Protein AF-A0AA39MFV3-F1 (afdb_monomer_lite)

Structure (mmCIF, N/CA/C/O backbone):
data_AF-A0AA39MFV3-F1
#
_entry.id   AF-A0AA39MFV3-F1
#
loop_
_atom_site.group_PDB
_atom_site.id
_atom_site.type_symbol
_atom_site.label_atom_id
_atom_site.label_alt_id
_atom_site.label_comp_id
_atom_site.label_asym_id
_atom_site.label_entity_id
_atom_site.label_seq_id
_atom_site.pdbx_PDB_ins_code
_atom_site.Cartn_x
_atom_site.Cartn_y
_atom_site.Cartn_z
_atom_site.occupancy
_atom_site.B_iso_or_equiv
_atom_site.auth_seq_id
_atom_site.auth_comp_id
_atom_site.auth_asym_id
_atom_site.auth_atom_id
_atom_site.pdbx_PDB_model_num
ATOM 1 N N . MET A 1 1 ? -2.613 -17.838 22.160 1.00 31.92 1 MET A N 1
ATOM 2 C CA . MET A 1 1 ? -1.314 -17.926 21.460 1.00 31.92 1 MET A CA 1
ATOM 3 C C . MET A 1 1 ? -1.539 -17.481 20.023 1.00 31.92 1 MET A C 1
ATOM 5 O O . MET A 1 1 ? -2.060 -18.254 19.236 1.00 31.92 1 MET A O 1
ATOM 9 N N . CYS A 1 2 ? -1.264 -16.214 19.710 1.00 28.31 2 CYS A N 1
ATOM 10 C CA . CYS A 1 2 ? -1.452 -15.658 18.367 1.00 28.31 2 CYS A CA 1
ATOM 11 C C . CYS A 1 2 ? -0.075 -15.440 17.744 1.00 28.31 2 CYS A C 1
ATOM 13 O O . CYS A 1 2 ? 0.591 -14.446 18.026 1.00 28.31 2 CYS A O 1
ATOM 15 N N . THR A 1 3 ? 0.373 -16.390 16.930 1.00 35.31 3 THR A N 1
ATOM 16 C CA . THR A 1 3 ? 1.549 -16.230 16.071 1.00 35.31 3 THR A CA 1
ATOM 17 C C . THR A 1 3 ? 1.216 -15.206 14.995 1.00 35.31 3 THR A C 1
ATOM 19 O O . THR A 1 3 ? 0.481 -15.485 14.051 1.00 35.31 3 THR A O 1
ATOM 22 N N . ASN A 1 4 ? 1.702 -13.984 15.197 1.00 36.88 4 ASN A N 1
ATOM 23 C CA . ASN A 1 4 ? 1.425 -12.838 14.348 1.00 36.88 4 ASN A CA 1
ATOM 24 C C . ASN A 1 4 ? 2.539 -12.723 13.284 1.00 36.88 4 ASN A C 1
ATOM 26 O O . ASN A 1 4 ? 3.699 -12.528 13.655 1.00 36.88 4 ASN A O 1
ATOM 30 N N . PRO A 1 5 ? 2.239 -12.830 11.978 1.00 40.12 5 PRO A N 1
ATOM 31 C CA . PRO A 1 5 ? 3.252 -12.798 10.918 1.00 40.12 5 PRO A CA 1
ATOM 32 C C . PRO A 1 5 ? 3.953 -11.435 10.769 1.00 40.12 5 PRO A C 1
ATOM 34 O O . PRO A 1 5 ? 5.003 -11.361 10.139 1.00 40.12 5 PRO A O 1
ATOM 37 N N . ILE A 1 6 ? 3.422 -10.369 11.384 1.00 41.97 6 ILE A N 1
ATOM 38 C CA . ILE A 1 6 ? 4.039 -9.030 11.396 1.00 41.97 6 ILE A CA 1
ATOM 39 C C . ILE A 1 6 ? 5.281 -8.992 12.303 1.00 41.97 6 ILE A C 1
ATOM 41 O O . ILE A 1 6 ? 6.245 -8.297 11.996 1.00 41.97 6 ILE A O 1
ATOM 45 N N . LEU A 1 7 ? 5.306 -9.780 13.387 1.00 36.31 7 LEU A N 1
ATOM 46 C CA . LEU A 1 7 ? 6.435 -9.787 14.324 1.00 36.31 7 LEU A CA 1
ATOM 47 C C . LEU A 1 7 ? 7.658 -10.534 13.763 1.00 36.31 7 LEU A C 1
ATOM 49 O O . LEU A 1 7 ? 8.786 -10.218 14.126 1.00 36.31 7 LEU A O 1
ATOM 53 N N . LEU A 1 8 ? 7.455 -11.477 12.835 1.00 35.97 8 LEU A N 1
ATOM 54 C CA . LEU A 1 8 ? 8.544 -12.253 12.228 1.00 35.97 8 LEU A CA 1
ATOM 55 C C . LEU A 1 8 ? 9.387 -11.431 11.232 1.00 35.97 8 LEU A C 1
ATOM 57 O O . LEU A 1 8 ? 10.509 -11.810 10.911 1.00 35.97 8 LEU A O 1
ATOM 61 N N . ALA A 1 9 ? 8.864 -10.302 10.743 1.00 35.78 9 ALA A N 1
ATOM 62 C CA . ALA A 1 9 ? 9.573 -9.437 9.799 1.00 35.78 9 ALA A CA 1
ATOM 63 C C . ALA A 1 9 ? 10.606 -8.512 10.472 1.00 35.78 9 ALA A C 1
ATOM 65 O O . ALA A 1 9 ? 11.421 -7.912 9.776 1.00 35.78 9 ALA A O 1
ATOM 66 N N . LEU A 1 10 ? 10.588 -8.397 11.807 1.00 37.25 10 LEU A N 1
ATOM 67 C CA . LEU A 1 10 ? 11.458 -7.487 12.564 1.00 37.25 10 LEU A CA 1
ATOM 68 C C . LEU A 1 10 ? 12.590 -8.194 13.329 1.00 37.25 10 LEU A C 1
ATOM 70 O O . LEU A 1 10 ? 13.358 -7.534 14.023 1.00 37.25 10 LEU A O 1
ATOM 74 N N . THR A 1 11 ? 12.744 -9.512 13.183 1.00 35.38 11 THR A N 1
ATOM 75 C CA . THR A 1 11 ? 13.804 -10.290 13.844 1.00 35.38 11 THR A CA 1
ATOM 76 C C . THR A 1 11 ? 14.507 -11.237 12.874 1.00 35.38 11 THR A C 1
ATOM 78 O O . THR A 1 11 ? 14.251 -12.438 12.839 1.00 35.38 11 THR A O 1
ATOM 81 N N . ARG A 1 12 ? 15.460 -10.703 12.104 1.00 32.94 12 ARG A N 1
ATOM 82 C CA . ARG A 1 12 ? 16.595 -11.487 11.592 1.00 32.94 12 ARG A CA 1
ATOM 83 C C . ARG A 1 12 ? 17.887 -10.670 11.704 1.00 32.94 12 ARG A C 1
ATOM 85 O O . ARG A 1 12 ? 18.053 -9.732 10.925 1.00 32.94 12 ARG A O 1
ATOM 92 N N . PRO A 1 13 ? 18.782 -10.987 12.654 1.00 37.56 13 PRO A N 1
ATOM 93 C CA . PRO A 1 13 ? 20.194 -10.675 12.508 1.00 37.56 13 PRO A CA 1
ATOM 94 C C . PRO A 1 13 ? 20.831 -11.680 11.527 1.00 37.56 13 PRO A C 1
ATOM 96 O O . PRO A 1 13 ? 20.327 -12.789 11.360 1.00 37.56 13 PRO A O 1
ATOM 99 N N . ASP A 1 14 ? 21.926 -11.258 10.901 1.00 33.69 14 ASP A N 1
ATOM 100 C CA . ASP A 1 14 ? 22.873 -12.030 10.080 1.00 33.69 14 ASP A CA 1
ATOM 101 C C . ASP A 1 14 ? 22.625 -12.163 8.566 1.00 33.69 14 ASP A C 1
ATOM 103 O O . ASP A 1 14 ? 21.891 -13.018 8.071 1.00 33.69 14 ASP A O 1
ATOM 107 N N . LEU A 1 15 ? 23.404 -11.370 7.820 1.00 35.25 15 LEU A N 1
ATOM 108 C CA . LEU A 1 15 ? 24.072 -11.780 6.580 1.00 35.25 15 LEU A CA 1
ATOM 109 C C . LEU A 1 15 ? 25.517 -11.229 6.605 1.00 35.25 15 LEU A C 1
ATOM 111 O O . LEU A 1 15 ? 25.688 -10.039 6.882 1.00 35.25 15 LEU A O 1
ATOM 115 N N . PRO A 1 16 ? 26.554 -12.044 6.325 1.00 32.94 16 PRO A N 1
ATOM 116 C CA . PRO A 1 16 ? 27.943 -11.600 6.330 1.00 32.94 16 PRO A CA 1
ATOM 117 C C . PRO A 1 16 ? 28.411 -11.101 4.952 1.00 32.94 16 PRO A C 1
ATOM 119 O O . PRO A 1 16 ? 28.051 -11.656 3.918 1.00 32.94 16 PRO A O 1
ATOM 122 N N . GLY A 1 17 ? 29.303 -10.105 4.986 1.00 31.73 17 GLY A N 1
ATOM 123 C CA . GLY A 1 17 ? 30.415 -9.937 4.044 1.00 31.73 17 GLY A CA 1
ATOM 124 C C . GLY A 1 17 ? 30.132 -9.277 2.693 1.00 31.73 17 GLY A C 1
ATOM 125 O O . GLY A 1 17 ? 29.873 -9.970 1.719 1.00 31.73 17 GLY A O 1
ATOM 126 N N . ILE A 1 18 ? 30.364 -7.961 2.601 1.00 33.41 18 ILE A N 1
ATOM 127 C CA . ILE A 1 18 ? 30.954 -7.338 1.402 1.00 33.41 18 ILE A CA 1
ATOM 128 C C . ILE A 1 18 ? 31.972 -6.294 1.872 1.00 33.41 18 ILE A C 1
ATOM 130 O O . ILE A 1 18 ? 31.615 -5.281 2.473 1.00 33.41 18 ILE A O 1
ATOM 134 N N . SER A 1 19 ? 33.246 -6.587 1.635 1.00 28.52 19 SER A N 1
ATOM 135 C CA . SER A 1 19 ? 34.380 -5.693 1.832 1.00 28.52 19 SER A CA 1
ATOM 136 C C . SER A 1 19 ? 34.549 -4.733 0.650 1.00 28.52 19 SER A C 1
ATOM 138 O O . SER A 1 19 ? 34.410 -5.117 -0.506 1.00 28.52 19 SER A O 1
ATOM 140 N N . ASP A 1 20 ? 34.918 -3.508 1.022 1.00 32.75 20 ASP A N 1
ATOM 141 C CA . ASP A 1 20 ? 35.698 -2.499 0.299 1.00 32.75 20 ASP A CA 1
ATOM 142 C C . ASP A 1 20 ? 35.152 -1.896 -1.011 1.00 32.75 20 ASP A C 1
ATOM 144 O O . ASP A 1 20 ? 35.212 -2.484 -2.086 1.00 32.75 20 ASP A O 1
ATOM 148 N N . PHE A 1 21 ? 34.722 -0.632 -0.916 1.00 31.41 21 PHE A N 1
ATOM 149 C CA . PHE A 1 21 ? 34.827 0.336 -2.007 1.00 31.41 21 PHE A CA 1
ATOM 150 C C . PHE A 1 21 ? 35.050 1.744 -1.432 1.00 31.41 21 PHE A C 1
ATOM 152 O O . PHE A 1 21 ? 34.118 2.426 -1.010 1.00 31.41 21 PHE A O 1
ATOM 159 N N . GLY A 1 22 ? 36.317 2.162 -1.425 1.00 28.47 22 GLY A N 1
ATOM 160 C CA . GLY A 1 22 ? 36.764 3.480 -1.886 1.00 28.47 22 GLY A CA 1
ATOM 161 C C . GLY A 1 22 ? 36.144 4.717 -1.229 1.00 28.47 22 GLY A C 1
ATOM 162 O O . GLY A 1 22 ? 35.097 5.215 -1.638 1.00 28.47 22 GLY A O 1
ATOM 163 N N . ALA A 1 23 ? 36.888 5.299 -0.290 1.00 39.53 23 ALA A N 1
ATOM 164 C CA . ALA A 1 23 ? 36.636 6.608 0.299 1.00 39.53 23 ALA A CA 1
ATOM 165 C C . ALA A 1 23 ? 36.434 7.717 -0.753 1.00 39.53 23 ALA A C 1
ATOM 167 O O . ALA A 1 23 ? 37.356 8.031 -1.503 1.00 39.53 23 ALA A O 1
ATOM 168 N N . ARG A 1 24 ? 35.270 8.386 -0.739 1.00 33.31 24 ARG A N 1
ATOM 169 C CA . ARG A 1 24 ? 35.108 9.761 -1.245 1.00 33.31 24 ARG A CA 1
ATOM 170 C C . ARG A 1 24 ? 34.134 10.551 -0.362 1.00 33.31 24 ARG A C 1
ATOM 172 O O . ARG A 1 24 ? 32.950 10.254 -0.300 1.00 33.31 24 ARG A O 1
ATOM 179 N N . HIS A 1 25 ? 34.714 11.524 0.339 1.00 34.59 25 HIS A N 1
ATOM 180 C CA . HIS A 1 25 ? 34.137 12.750 0.901 1.00 34.59 25 HIS A CA 1
ATOM 181 C C . HIS A 1 25 ? 32.713 12.673 1.501 1.00 34.59 25 HIS A C 1
ATOM 183 O O . HIS A 1 25 ? 31.711 12.899 0.826 1.00 34.59 25 HIS A O 1
ATOM 189 N N . ARG A 1 26 ? 32.627 12.448 2.822 1.00 39.53 26 ARG A N 1
ATOM 190 C CA . ARG A 1 26 ? 31.432 12.789 3.614 1.00 39.53 26 ARG A CA 1
ATOM 191 C C . ARG A 1 26 ? 31.367 14.307 3.769 1.00 39.53 26 ARG A C 1
ATOM 193 O O . ARG A 1 26 ? 32.002 14.861 4.660 1.00 39.53 26 ARG A O 1
ATOM 200 N N . GLU A 1 27 ? 30.554 14.971 2.960 1.00 42.72 27 GLU A N 1
ATOM 201 C CA . GLU A 1 27 ? 29.957 16.234 3.393 1.00 42.72 27 GLU A CA 1
ATOM 202 C C . GLU A 1 27 ? 28.936 15.905 4.486 1.00 42.72 27 GLU A C 1
ATOM 204 O O . GLU A 1 27 ? 27.821 15.444 4.235 1.00 42.72 27 GLU A O 1
ATOM 209 N N . ILE A 1 28 ? 29.366 16.059 5.738 1.00 47.06 28 ILE A N 1
ATOM 210 C CA . ILE A 1 28 ? 28.496 15.941 6.902 1.00 47.06 28 ILE A CA 1
ATOM 211 C C . ILE A 1 28 ? 27.596 17.172 6.878 1.00 47.06 28 ILE A C 1
ATOM 213 O O . ILE A 1 28 ? 28.000 18.263 7.271 1.00 47.06 28 ILE A O 1
ATOM 217 N N . ARG A 1 29 ? 26.363 17.005 6.401 1.00 48.31 29 ARG A N 1
ATOM 218 C CA . ARG A 1 29 ? 25.310 17.994 6.614 1.00 48.31 29 ARG A CA 1
ATOM 219 C C . ARG A 1 29 ? 25.030 18.008 8.120 1.00 48.31 29 ARG A C 1
ATOM 221 O O . ARG A 1 29 ? 24.283 17.167 8.614 1.00 48.31 29 ARG A O 1
ATOM 228 N N . ILE A 1 30 ? 25.686 18.906 8.856 1.00 48.44 30 ILE A N 1
ATOM 229 C CA . ILE A 1 30 ? 25.379 19.162 10.265 1.00 48.44 30 ILE A CA 1
ATOM 230 C C . ILE A 1 30 ? 24.016 19.848 10.272 1.00 48.44 30 ILE A C 1
ATOM 232 O O . ILE A 1 30 ? 23.905 21.065 10.145 1.00 48.44 30 ILE A O 1
ATOM 236 N N . GLY A 1 31 ? 22.963 19.037 10.343 1.00 50.16 31 GLY A N 1
ATOM 237 C CA . GLY A 1 31 ? 21.684 19.521 10.824 1.00 50.16 31 GLY A CA 1
ATOM 238 C C . GLY A 1 31 ? 21.907 20.061 12.230 1.00 50.16 31 GLY A C 1
ATOM 239 O O . GLY A 1 31 ? 22.588 19.435 13.041 1.00 50.16 31 GLY A O 1
ATOM 240 N N . ASN A 1 32 ? 21.376 21.246 12.489 1.00 49.59 32 ASN A N 1
ATOM 241 C CA . ASN A 1 32 ? 21.198 21.803 13.817 1.00 49.59 32 ASN A CA 1
ATOM 242 C C . ASN A 1 32 ? 20.789 20.681 14.779 1.00 49.59 32 ASN A C 1
ATOM 244 O O . ASN A 1 32 ? 19.827 19.961 14.508 1.00 49.59 32 ASN A O 1
ATOM 248 N N . THR A 1 33 ? 21.559 20.520 15.859 1.00 50.16 33 THR A N 1
ATOM 249 C CA . THR A 1 33 ? 21.311 19.553 16.926 1.00 50.16 33 THR A CA 1
ATOM 250 C C . THR A 1 33 ? 19.878 19.732 17.406 1.00 50.16 33 THR A C 1
ATOM 252 O O . THR A 1 33 ? 19.588 20.632 18.190 1.00 50.16 33 THR A O 1
ATOM 255 N N . THR A 1 34 ? 18.955 18.905 16.921 1.00 56.31 34 THR A N 1
ATOM 256 C CA . THR A 1 34 ? 17.697 18.677 17.622 1.00 56.31 34 THR A CA 1
ATOM 257 C C . THR A 1 34 ? 18.101 18.225 19.012 1.00 56.31 34 THR A C 1
ATOM 259 O O . THR A 1 34 ? 18.819 17.227 19.127 1.00 56.31 34 THR A O 1
ATOM 262 N N . GLU A 1 35 ? 17.706 18.978 20.044 1.00 63.00 35 GLU A N 1
ATOM 263 C CA . GLU A 1 35 ? 17.758 18.501 21.425 1.00 63.00 35 GLU A CA 1
ATOM 264 C C . GLU A 1 35 ? 17.352 17.031 21.418 1.00 63.00 35 GLU A C 1
ATOM 266 O O . GLU A 1 35 ? 16.366 16.675 20.765 1.00 63.00 35 GLU A O 1
ATOM 271 N N . GLN A 1 36 ? 18.169 16.172 22.029 1.00 62.53 36 GLN A N 1
ATOM 272 C CA . GLN A 1 36 ? 17.958 14.732 21.979 1.00 62.53 36 GLN A CA 1
ATOM 273 C C . GLN A 1 36 ? 16.558 14.426 22.513 1.00 62.53 36 GLN A C 1
ATOM 275 O O . GLN A 1 36 ? 16.322 14.419 23.720 1.00 62.53 36 GLN A O 1
ATOM 280 N N . ALA A 1 37 ? 15.610 14.215 21.601 1.00 72.44 37 ALA A N 1
ATOM 281 C CA . ALA A 1 37 ? 14.252 13.883 21.960 1.00 72.44 37 ALA A CA 1
ATOM 282 C C . ALA A 1 37 ? 14.304 12.506 22.615 1.00 72.44 37 ALA A C 1
ATOM 284 O O . ALA A 1 37 ? 14.610 11.502 21.970 1.00 72.44 37 ALA A O 1
ATOM 285 N N . THR A 1 38 ? 14.053 12.457 23.919 1.00 85.44 38 THR A N 1
ATOM 286 C CA . THR A 1 38 ? 13.937 11.178 24.609 1.00 85.44 38 THR A CA 1
ATOM 287 C C . THR A 1 38 ? 12.672 10.477 24.112 1.00 85.44 38 THR A C 1
ATOM 289 O O . THR A 1 38 ? 11.672 11.151 23.837 1.00 85.44 38 THR A O 1
ATOM 292 N N . PRO A 1 39 ? 12.650 9.136 24.019 1.00 82.19 39 PRO A N 1
ATOM 293 C CA . PRO A 1 39 ? 11.433 8.404 23.673 1.00 82.19 39 PRO A CA 1
ATOM 294 C C . PRO A 1 39 ? 10.234 8.822 24.538 1.00 82.19 39 PRO A C 1
ATOM 296 O O . PRO A 1 39 ? 9.125 8.984 24.042 1.00 82.19 39 PRO A O 1
ATOM 299 N N . GLN A 1 40 ? 10.467 9.093 25.824 1.00 85.00 40 GLN A N 1
ATOM 300 C CA . GLN A 1 40 ? 9.458 9.584 26.761 1.00 85.00 40 GLN A CA 1
ATOM 301 C C . GLN A 1 40 ? 8.972 10.992 26.393 1.00 85.00 40 GLN A C 1
ATOM 303 O O . GLN A 1 40 ? 7.768 11.242 26.404 1.00 85.00 40 GLN A O 1
ATOM 308 N N . GLY A 1 41 ? 9.885 11.897 26.026 1.00 87.44 41 GLY A N 1
ATOM 309 C CA . GLY A 1 41 ? 9.548 13.235 25.542 1.00 87.44 41 GLY A CA 1
ATOM 310 C C . GLY A 1 41 ? 8.723 13.198 24.253 1.00 87.44 41 GLY A C 1
ATOM 311 O O . GLY A 1 41 ? 7.735 13.924 24.139 1.00 87.44 41 GLY A O 1
ATOM 312 N N . MET A 1 42 ? 9.058 12.297 23.324 1.00 89.25 42 MET A N 1
ATOM 313 C CA . MET A 1 42 ? 8.301 12.083 22.084 1.00 89.25 42 MET A CA 1
ATOM 314 C C . MET A 1 42 ? 6.889 11.559 22.360 1.00 89.25 42 MET A C 1
ATOM 316 O O . MET A 1 42 ? 5.921 12.072 21.796 1.00 89.25 42 MET A O 1
ATOM 320 N N . LEU A 1 43 ? 6.756 10.575 23.257 1.00 87.81 43 LEU A N 1
ATOM 321 C CA . LEU A 1 43 ? 5.457 10.031 23.655 1.00 87.81 43 LEU A CA 1
ATOM 322 C C . LEU A 1 43 ? 4.598 11.096 24.340 1.00 87.81 43 LEU A C 1
ATOM 324 O O . LEU A 1 43 ? 3.441 11.261 23.969 1.00 87.81 43 LEU A O 1
ATOM 328 N N . LEU A 1 44 ? 5.166 11.866 25.274 1.00 89.25 44 LEU A N 1
ATOM 329 C CA . LEU A 1 44 ? 4.452 12.934 25.977 1.00 89.25 44 LEU A CA 1
ATOM 330 C C . LEU A 1 44 ? 3.996 14.048 25.026 1.00 89.25 44 LEU A C 1
ATOM 332 O O . LEU A 1 44 ? 2.879 14.553 25.150 1.00 89.25 44 LEU A O 1
ATOM 336 N N . ALA A 1 45 ? 4.846 14.441 24.075 1.00 89.12 45 ALA A N 1
ATOM 337 C CA . ALA A 1 45 ? 4.489 15.419 23.053 1.00 89.12 45 ALA A CA 1
ATOM 338 C C . ALA A 1 45 ? 3.343 14.909 22.162 1.00 89.12 45 ALA A C 1
ATOM 340 O O . ALA A 1 45 ? 2.400 15.654 21.891 1.00 89.12 45 ALA A O 1
ATOM 341 N N . GLY A 1 46 ? 3.386 13.633 21.762 1.00 86.38 46 GLY A N 1
ATOM 342 C CA . GLY A 1 46 ? 2.306 12.978 21.022 1.00 86.38 46 GLY A CA 1
ATOM 343 C C . GLY A 1 46 ? 0.995 12.928 21.809 1.00 86.38 46 GLY A C 1
ATOM 344 O O . GLY A 1 46 ? -0.048 13.315 21.288 1.00 86.38 46 GLY A O 1
ATOM 345 N N . ASP A 1 47 ? 1.060 12.538 23.083 1.00 89.00 47 ASP A N 1
ATOM 346 C CA . ASP A 1 47 ? -0.079 12.456 24.007 1.00 89.00 47 ASP A CA 1
ATOM 347 C C . ASP A 1 47 ? -0.772 13.823 24.157 1.00 89.00 47 ASP A C 1
ATOM 349 O O . ASP A 1 47 ? -1.986 13.954 24.000 1.00 89.00 47 ASP A O 1
ATOM 353 N N . LYS A 1 48 ? 0.012 14.893 24.355 1.00 89.69 48 LYS A N 1
ATOM 354 C CA . LYS A 1 48 ? -0.508 16.269 24.404 1.00 89.69 48 LYS A CA 1
ATOM 355 C C . LYS A 1 48 ? -1.174 16.683 23.093 1.00 89.69 48 LYS A C 1
ATOM 357 O O . LYS A 1 48 ? -2.246 17.281 23.130 1.00 89.69 48 LYS A O 1
ATOM 362 N N . LYS A 1 49 ? -0.557 16.365 21.952 1.00 87.38 49 LYS A N 1
ATOM 363 C CA . LYS A 1 49 ? -1.051 16.763 20.627 1.00 87.38 49 LYS A CA 1
ATOM 364 C C . LYS A 1 49 ? -2.360 16.064 20.250 1.00 87.38 49 LYS A C 1
ATOM 366 O O . LYS A 1 49 ? -3.192 16.665 19.581 1.00 87.38 49 LYS A O 1
ATOM 371 N N . LEU A 1 50 ? -2.546 14.818 20.682 1.00 84.19 50 LEU A N 1
ATOM 372 C CA . LEU A 1 50 ? -3.706 13.995 20.326 1.00 84.19 50 LEU A CA 1
ATOM 373 C C . LEU A 1 50 ? -4.873 14.102 21.315 1.00 84.19 50 LEU A C 1
ATOM 375 O O . LEU A 1 50 ? -5.953 13.597 21.028 1.00 84.19 50 LEU A O 1
ATOM 379 N N . ARG A 1 51 ? -4.696 14.784 22.454 1.00 85.19 51 ARG A N 1
ATOM 380 C CA . ARG A 1 51 ? -5.701 14.887 23.527 1.00 85.19 51 ARG A CA 1
ATOM 381 C C . ARG A 1 51 ? -7.076 15.406 23.072 1.00 85.19 51 ARG A C 1
ATOM 383 O O . ARG A 1 51 ? -8.070 15.088 23.713 1.00 85.19 51 ARG A O 1
ATOM 390 N N . GLY A 1 52 ? -7.137 16.194 21.997 1.00 82.88 52 GLY A N 1
ATOM 391 C CA . GLY A 1 52 ? -8.385 16.721 21.422 1.00 82.88 52 GLY A CA 1
ATOM 392 C C . GLY A 1 52 ? -8.977 15.887 20.281 1.00 82.88 52 GLY A C 1
ATOM 393 O O . GLY A 1 52 ? -10.003 16.265 19.723 1.00 82.88 52 GLY A O 1
ATOM 394 N N . SER A 1 53 ? -8.336 14.787 19.888 1.00 80.06 53 SER A N 1
ATOM 395 C CA . SER A 1 53 ? -8.792 13.968 18.768 1.00 80.06 53 SER A CA 1
ATOM 396 C C . SER A 1 53 ? -9.952 13.049 19.183 1.00 80.06 53 SER A C 1
ATOM 398 O O . SER A 1 53 ? -9.913 12.457 20.265 1.00 80.06 53 SER A O 1
ATOM 400 N N . PRO A 1 54 ? -10.976 12.868 18.329 1.00 79.75 54 PRO A N 1
ATOM 401 C CA . PRO A 1 54 ? -12.009 11.862 18.555 1.00 79.75 54 PRO A CA 1
ATOM 402 C C . PRO A 1 54 ? -11.392 10.469 18.742 1.00 79.75 54 PRO A C 1
ATOM 404 O O . PRO A 1 54 ? -10.493 10.084 17.997 1.00 79.75 54 PRO A O 1
ATOM 407 N N . GLY A 1 55 ? -11.856 9.715 19.742 1.00 75.88 55 GLY A N 1
ATOM 408 C CA . GLY A 1 55 ? -11.328 8.374 20.032 1.00 75.88 55 GLY A CA 1
ATOM 409 C C . GLY A 1 55 ? -9.946 8.354 20.698 1.00 75.88 55 GLY A C 1
ATOM 410 O O . GLY A 1 55 ? -9.308 7.303 20.747 1.00 75.88 55 GLY A O 1
ATOM 411 N N . TYR A 1 56 ? -9.471 9.492 21.215 1.00 81.50 56 TYR A N 1
ATOM 412 C CA . TYR A 1 56 ? -8.178 9.580 21.885 1.00 81.50 56 TYR A CA 1
ATOM 413 C C . TYR A 1 56 ? -8.054 8.615 23.072 1.00 81.50 56 TYR A C 1
ATOM 415 O O . TYR A 1 56 ? -8.862 8.607 24.003 1.00 81.50 56 TYR A O 1
ATOM 423 N N . ARG A 1 57 ? -6.956 7.856 23.070 1.00 82.25 57 ARG A N 1
ATOM 424 C CA . ARG A 1 57 ? -6.483 7.046 24.190 1.00 82.25 57 ARG A CA 1
ATOM 425 C C . ARG A 1 57 ? -5.027 7.403 24.440 1.00 82.25 57 ARG A C 1
ATOM 427 O O . ARG A 1 57 ? -4.238 7.418 23.498 1.00 82.25 57 ARG A O 1
ATOM 434 N N . SER A 1 58 ? -4.677 7.675 25.697 1.00 85.94 58 SER A N 1
ATOM 435 C CA . SER A 1 58 ? -3.309 8.069 26.044 1.00 85.94 58 SER A CA 1
ATOM 436 C C . SER A 1 58 ? -2.298 7.019 25.581 1.00 85.94 58 SER A C 1
ATOM 438 O O . SER A 1 58 ? -2.432 5.841 25.923 1.00 85.94 58 SER A O 1
ATOM 440 N N . ILE A 1 59 ? -1.287 7.458 24.827 1.00 84.12 59 ILE A N 1
ATOM 441 C CA . ILE A 1 59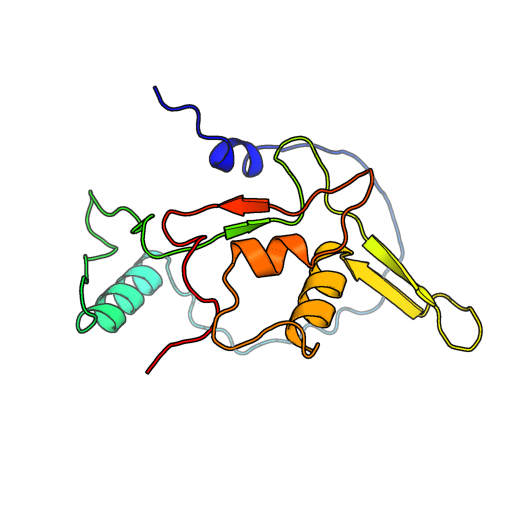 ? -0.210 6.611 24.292 1.00 84.12 59 ILE A CA 1
ATOM 442 C C . ILE A 1 59 ? 0.661 6.077 25.432 1.00 84.12 59 ILE A C 1
ATOM 444 O O . ILE A 1 59 ? 1.199 4.978 25.360 1.00 84.12 59 ILE A O 1
ATOM 448 N N . SER A 1 60 ? 0.750 6.822 26.534 1.00 83.50 60 SER A N 1
ATOM 449 C CA . SER A 1 60 ? 1.458 6.395 27.742 1.00 83.50 60 SER A CA 1
ATOM 450 C C . SER A 1 60 ? 0.659 5.420 28.619 1.00 83.50 60 SER A C 1
ATOM 452 O O . SER A 1 60 ? 1.147 5.005 29.671 1.00 83.50 60 SER A O 1
ATOM 454 N N . SER A 1 61 ? -0.563 5.038 28.232 1.00 85.62 61 SER A N 1
ATOM 455 C CA . SER A 1 61 ? -1.338 4.042 28.975 1.00 85.62 61 SER A CA 1
ATOM 456 C C . SER A 1 61 ? -0.665 2.669 28.913 1.00 85.62 61 SER A C 1
ATOM 458 O O . SER A 1 61 ? -0.301 2.197 27.841 1.00 85.62 61 SER A O 1
ATOM 460 N N . LYS A 1 62 ? -0.580 1.965 30.051 1.00 84.31 62 LYS A N 1
ATOM 461 C CA . LYS A 1 62 ? -0.064 0.579 30.101 1.00 84.31 62 LYS A CA 1
ATOM 462 C C . LYS A 1 62 ? -0.823 -0.380 29.178 1.00 84.31 62 LYS A C 1
ATOM 464 O O . LYS A 1 62 ? -0.248 -1.347 28.700 1.00 84.31 62 LYS A O 1
ATOM 469 N N . ASN A 1 63 ? -2.101 -0.092 28.932 1.00 83.81 63 ASN A N 1
ATOM 470 C CA . ASN A 1 63 ? -2.980 -0.883 28.071 1.00 83.81 63 ASN A CA 1
ATOM 471 C C . ASN A 1 63 ? -3.192 -0.210 26.710 1.00 83.81 63 ASN A C 1
ATOM 473 O O . ASN A 1 63 ? -4.222 -0.430 26.066 1.00 83.81 63 ASN A O 1
ATOM 477 N N . TRP A 1 64 ? -2.275 0.672 26.305 1.00 83.44 64 TRP A N 1
ATOM 478 C CA . TRP A 1 6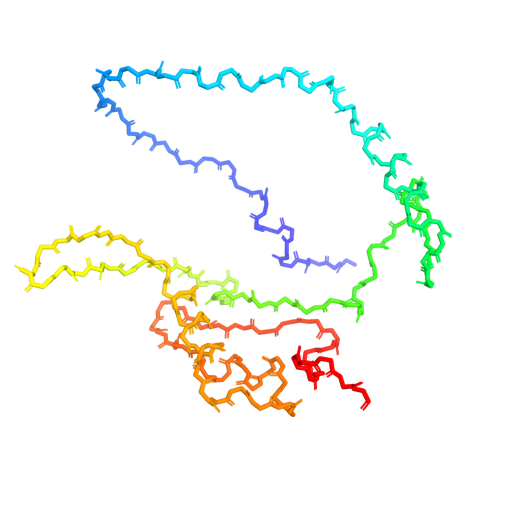4 ? -2.334 1.265 24.985 1.00 83.44 64 TRP A CA 1
ATOM 479 C C . TRP A 1 64 ? -2.153 0.174 23.933 1.00 83.44 64 TRP A C 1
ATOM 481 O O . TRP A 1 64 ? -1.207 -0.613 23.966 1.00 83.44 64 TRP A O 1
ATOM 491 N N . CYS A 1 65 ? -3.084 0.139 22.993 1.00 78.62 65 CYS A N 1
ATOM 492 C CA . CYS A 1 65 ? -2.969 -0.634 21.777 1.00 78.62 65 CYS A CA 1
ATOM 493 C C . CYS A 1 65 ? -3.315 0.291 20.610 1.00 78.62 65 CYS A C 1
ATOM 495 O O . CYS A 1 65 ? -4.215 1.130 20.749 1.00 78.62 65 CYS A O 1
ATOM 497 N N . PRO A 1 66 ? -2.611 0.168 19.475 1.00 72.75 66 PRO A N 1
ATOM 498 C CA . PRO A 1 66 ? -3.012 0.873 18.274 1.00 72.75 66 PRO A CA 1
ATOM 499 C C . PRO A 1 66 ? -4.409 0.400 17.870 1.00 72.75 66 PRO A C 1
ATOM 501 O O . PRO A 1 66 ? -4.710 -0.796 17.927 1.00 72.75 66 PRO A O 1
ATOM 504 N N . ASP A 1 67 ? -5.256 1.339 17.457 1.00 78.25 67 ASP A N 1
ATOM 505 C CA . ASP A 1 67 ? -6.535 0.991 16.854 1.00 78.25 67 ASP A CA 1
ATOM 506 C C . ASP A 1 67 ? -6.274 0.314 15.503 1.00 78.25 67 ASP A C 1
ATOM 508 O O . ASP A 1 67 ? -5.943 0.959 14.499 1.00 78.25 67 ASP A O 1
ATOM 512 N N . MET A 1 68 ? -6.407 -1.012 15.495 1.00 75.25 68 MET A N 1
ATOM 513 C CA . MET A 1 68 ? -6.192 -1.823 14.304 1.00 75.25 68 MET A CA 1
ATOM 514 C C . MET A 1 68 ? -7.316 -1.677 13.269 1.00 75.25 68 MET A C 1
ATOM 516 O O . MET A 1 68 ? -7.177 -2.148 12.140 1.00 75.25 68 MET A O 1
ATOM 520 N N . ASP A 1 69 ? -8.406 -1.000 13.629 1.00 82.00 69 ASP A N 1
ATOM 521 C CA . ASP A 1 69 ? -9.586 -0.831 12.785 1.00 82.00 69 ASP A CA 1
ATOM 522 C C . ASP A 1 69 ? -9.515 0.466 11.978 1.00 82.00 69 ASP A C 1
ATOM 524 O O . ASP A 1 69 ? -10.218 0.621 10.980 1.00 82.00 69 ASP A O 1
ATOM 528 N N . SER A 1 70 ? -8.636 1.383 12.385 1.00 79.75 70 SER A N 1
ATOM 529 C CA . SER A 1 70 ? -8.456 2.691 11.756 1.00 79.75 70 SER A CA 1
ATOM 530 C C . SER A 1 70 ? -7.581 2.672 10.502 1.00 79.75 70 SER A C 1
ATOM 532 O O . SER A 1 70 ? -7.665 3.602 9.700 1.00 79.75 70 SER A O 1
ATOM 534 N N . HIS A 1 71 ? -6.758 1.637 10.304 1.00 84.25 71 HIS A N 1
ATOM 535 C CA . HIS A 1 71 ? -5.730 1.634 9.266 1.00 84.25 71 HIS A CA 1
ATOM 536 C C . HIS A 1 71 ? -5.925 0.547 8.206 1.00 84.25 71 HIS A C 1
ATOM 538 O O . HIS A 1 71 ? -6.537 -0.502 8.425 1.00 84.25 71 HIS A O 1
ATOM 544 N N . VAL A 1 72 ? -5.340 0.815 7.041 1.00 91.62 72 VAL A N 1
ATOM 545 C CA . VAL A 1 72 ? -5.222 -0.115 5.922 1.00 91.62 72 VAL A CA 1
ATOM 546 C C . VAL A 1 72 ? -3.746 -0.232 5.567 1.00 91.62 72 VAL A C 1
ATOM 548 O O . VAL A 1 72 ? -3.046 0.773 5.450 1.00 91.62 72 VAL A O 1
ATOM 551 N N . VAL A 1 73 ? -3.262 -1.460 5.413 1.00 93.12 73 VAL A N 1
ATOM 552 C CA . VAL A 1 73 ? -1.886 -1.757 5.010 1.00 93.12 73 VAL A CA 1
ATOM 553 C C . VAL A 1 73 ? -1.894 -2.239 3.572 1.00 93.12 73 VAL A C 1
ATOM 555 O O . VAL A 1 73 ? -2.528 -3.245 3.264 1.00 93.12 73 VAL A O 1
ATOM 558 N N . LEU A 1 74 ? -1.143 -1.553 2.713 1.00 95.81 74 LEU A N 1
ATOM 559 C CA . LEU A 1 74 ? -0.788 -2.028 1.381 1.00 95.81 74 LEU A CA 1
ATOM 560 C C . LEU A 1 74 ? 0.639 -2.568 1.431 1.00 95.81 74 LEU A C 1
ATOM 562 O O . LEU A 1 74 ? 1.569 -1.832 1.758 1.00 95.81 74 LEU A O 1
ATOM 566 N N . ALA A 1 75 ? 0.817 -3.843 1.112 1.00 96.06 75 ALA A N 1
ATOM 567 C CA . ALA A 1 75 ? 2.130 -4.468 1.054 1.00 96.06 75 ALA A CA 1
ATOM 568 C C . ALA A 1 75 ? 2.463 -4.880 -0.379 1.00 96.06 75 ALA A C 1
ATOM 570 O O . ALA A 1 75 ? 1.605 -5.342 -1.128 1.00 96.06 75 ALA A O 1
ATOM 571 N N . ALA A 1 76 ? 3.739 -4.745 -0.739 1.00 96.25 76 ALA A N 1
ATOM 572 C CA . ALA A 1 76 ? 4.247 -5.078 -2.065 1.00 96.25 76 ALA A CA 1
ATOM 573 C C . ALA A 1 76 ? 4.121 -6.564 -2.412 1.00 96.25 76 ALA A C 1
ATOM 575 O O . ALA A 1 76 ? 4.045 -6.922 -3.587 1.00 96.25 76 ALA A O 1
ATOM 576 N N . CYS A 1 77 ? 4.145 -7.427 -1.398 1.00 96.06 77 CYS A N 1
ATOM 577 C CA . CYS A 1 77 ? 4.184 -8.863 -1.574 1.00 96.06 77 CYS A CA 1
ATOM 578 C C . CYS A 1 77 ? 3.574 -9.600 -0.375 1.00 96.06 77 CYS A C 1
ATOM 580 O O . CYS A 1 77 ? 3.449 -9.049 0.722 1.00 96.06 77 CYS A O 1
ATOM 582 N N . LYS A 1 78 ? 3.219 -10.871 -0.578 1.00 94.38 78 LYS A N 1
ATOM 583 C CA . LYS A 1 78 ? 2.819 -11.778 0.506 1.00 94.38 78 LYS A CA 1
ATOM 584 C C . LYS A 1 78 ? 4.003 -12.066 1.437 1.00 94.38 78 LYS A C 1
ATOM 586 O O . LYS A 1 78 ? 5.156 -11.880 1.059 1.00 94.38 78 LYS A O 1
ATOM 591 N N . ALA A 1 79 ? 3.721 -12.600 2.626 1.00 92.25 79 ALA A N 1
ATOM 592 C CA . ALA A 1 79 ? 4.731 -12.861 3.660 1.00 92.25 79 ALA A CA 1
ATOM 593 C C . ALA A 1 79 ? 5.894 -13.778 3.218 1.00 92.25 79 ALA A C 1
ATOM 595 O O . ALA A 1 79 ? 6.978 -13.704 3.782 1.00 92.25 79 ALA A O 1
ATOM 596 N N . TYR A 1 80 ? 5.676 -14.634 2.215 1.00 92.06 80 TYR A N 1
ATOM 597 C CA . TYR A 1 80 ? 6.678 -15.562 1.671 1.00 92.06 80 TYR A CA 1
ATOM 598 C C . TYR A 1 80 ? 7.342 -15.070 0.372 1.00 92.06 80 TYR A C 1
ATOM 600 O O . TYR A 1 80 ? 8.136 -15.786 -0.232 1.00 92.06 80 TYR A O 1
ATOM 608 N N . GLN A 1 81 ? 6.984 -13.876 -0.099 1.00 95.25 81 GLN A N 1
ATOM 609 C CA . GLN A 1 81 ? 7.510 -13.266 -1.318 1.00 95.25 81 GLN A CA 1
ATOM 610 C C . GLN A 1 81 ? 8.496 -12.141 -0.976 1.00 95.25 81 GLN A C 1
ATOM 612 O O . GLN A 1 81 ? 8.643 -11.748 0.179 1.00 95.25 81 GLN A O 1
ATOM 617 N N . SER A 1 82 ? 9.179 -11.601 -1.988 1.00 92.56 82 SER A N 1
ATOM 618 C CA . SER A 1 82 ? 10.108 -10.482 -1.805 1.00 92.56 82 SER A CA 1
ATOM 619 C C . SER A 1 82 ? 9.821 -9.372 -2.802 1.00 92.56 82 SER A C 1
ATOM 621 O O . SER A 1 82 ? 9.743 -9.622 -4.005 1.00 92.56 82 SER A O 1
ATOM 623 N N . ALA A 1 83 ? 9.733 -8.138 -2.307 1.00 94.81 83 ALA A N 1
ATOM 624 C CA . ALA A 1 83 ? 9.640 -6.960 -3.156 1.00 94.81 83 ALA A CA 1
ATOM 625 C C . ALA A 1 83 ? 10.915 -6.803 -4.002 1.00 94.81 83 ALA A C 1
ATOM 627 O O . ALA A 1 83 ? 12.029 -7.020 -3.519 1.00 94.81 83 ALA A O 1
ATOM 628 N N . LYS A 1 84 ? 10.755 -6.437 -5.275 1.00 95.19 84 LYS A N 1
ATOM 629 C CA . LYS A 1 84 ? 11.859 -6.301 -6.232 1.00 95.19 84 LYS A CA 1
ATOM 630 C C . LYS A 1 84 ? 11.962 -4.883 -6.784 1.00 95.19 84 LYS A C 1
ATOM 632 O O . LYS A 1 84 ? 11.004 -4.106 -6.792 1.00 95.19 84 LYS A O 1
ATOM 637 N N . LEU A 1 85 ? 13.157 -4.574 -7.272 1.00 95.50 85 LEU A N 1
ATOM 638 C CA . LEU A 1 85 ? 13.468 -3.358 -8.013 1.00 95.50 85 LEU A CA 1
ATOM 639 C C . LEU A 1 85 ? 13.452 -3.661 -9.516 1.00 95.50 85 LEU A C 1
ATOM 641 O O . LEU A 1 85 ? 13.777 -4.775 -9.927 1.00 95.50 85 LEU A O 1
ATOM 645 N N . LYS A 1 86 ? 13.132 -2.660 -10.335 1.00 92.56 86 LYS A N 1
ATOM 646 C CA . LYS A 1 86 ? 13.339 -2.683 -11.786 1.00 92.56 86 LYS A CA 1
ATOM 647 C C . LYS A 1 86 ? 14.300 -1.580 -12.216 1.00 92.56 86 LYS A C 1
ATOM 649 O O . LYS A 1 86 ? 14.358 -0.518 -11.594 1.00 92.56 86 LYS A O 1
ATOM 654 N N . ILE A 1 87 ? 15.031 -1.847 -13.294 1.00 93.69 87 ILE A N 1
ATOM 655 C CA . ILE A 1 87 ? 15.932 -0.884 -13.931 1.00 93.69 87 ILE A CA 1
ATOM 656 C C . ILE A 1 87 ? 15.099 0.138 -14.705 1.00 93.69 87 ILE A C 1
ATOM 658 O O . ILE A 1 87 ? 14.239 -0.224 -15.508 1.00 93.69 87 ILE A O 1
ATOM 662 N N . VAL A 1 88 ? 15.390 1.417 -14.492 1.00 91.00 88 VAL A N 1
ATOM 663 C CA . VAL A 1 88 ? 14.865 2.523 -15.292 1.00 91.00 88 VAL A CA 1
ATOM 664 C C . VAL A 1 88 ? 15.908 2.870 -16.345 1.00 91.00 88 VAL A C 1
ATOM 666 O O . VAL A 1 88 ? 17.020 3.274 -16.003 1.00 91.00 88 VAL A O 1
ATOM 669 N N . LYS A 1 89 ? 15.559 2.712 -17.624 1.00 91.69 89 LYS A N 1
ATOM 670 C CA . LYS A 1 89 ? 16.431 3.085 -18.744 1.00 91.69 89 LYS A CA 1
ATOM 671 C C . LYS A 1 89 ? 16.177 4.529 -19.183 1.00 91.69 89 LYS A C 1
ATOM 673 O O . LYS A 1 89 ? 15.034 4.987 -19.198 1.00 91.69 89 LYS A O 1
ATOM 678 N N . GLY A 1 90 ? 17.248 5.242 -19.514 1.00 86.38 90 GLY A N 1
ATOM 679 C CA . GLY A 1 90 ? 17.214 6.529 -20.200 1.00 86.38 90 GLY A CA 1
ATOM 680 C C . GLY A 1 90 ? 16.838 6.380 -21.677 1.00 86.38 90 GLY A C 1
ATOM 681 O O . GLY A 1 90 ? 16.709 5.269 -22.192 1.00 86.38 90 GLY A O 1
ATOM 682 N N . LYS A 1 91 ? 16.651 7.511 -22.371 1.00 86.56 91 LYS A N 1
ATOM 683 C CA . LYS A 1 91 ? 16.333 7.528 -23.815 1.00 86.56 91 LYS A CA 1
ATOM 684 C C . LYS A 1 91 ? 17.458 6.940 -24.677 1.00 86.56 91 LYS A C 1
ATOM 686 O O . LYS A 1 91 ? 17.201 6.439 -25.760 1.00 86.56 91 LYS A O 1
ATOM 691 N N . ASP A 1 92 ? 18.679 7.000 -24.167 1.00 90.62 92 ASP A N 1
ATOM 692 C CA . ASP A 1 92 ? 19.906 6.413 -24.703 1.00 90.62 92 ASP A CA 1
ATOM 693 C C . ASP A 1 92 ? 20.054 4.912 -24.381 1.00 90.62 92 ASP A C 1
ATOM 695 O O . ASP A 1 92 ? 21.052 4.293 -24.735 1.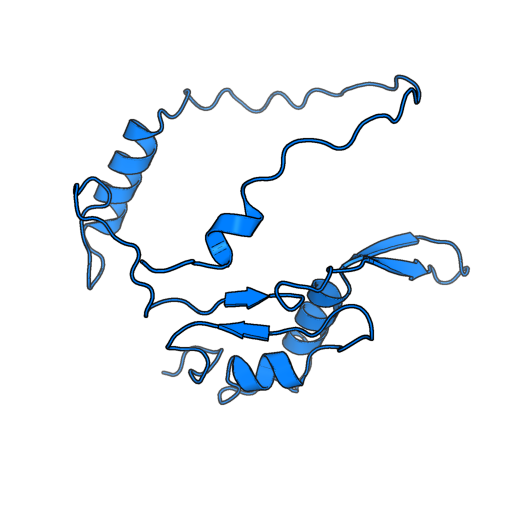00 90.62 92 ASP A O 1
ATOM 699 N N . GLY A 1 93 ? 19.080 4.310 -23.688 1.00 86.62 93 GLY A N 1
ATOM 700 C CA . GLY A 1 93 ? 19.131 2.913 -23.258 1.00 86.62 93 GLY A CA 1
ATOM 701 C C . GLY A 1 93 ? 20.030 2.659 -22.043 1.00 86.62 93 GLY A C 1
ATOM 702 O O . GLY A 1 93 ? 20.024 1.536 -21.529 1.00 86.62 93 GLY A O 1
ATOM 703 N N . ALA A 1 94 ? 20.742 3.678 -21.546 1.00 90.12 94 ALA A N 1
ATOM 704 C CA . ALA A 1 94 ? 21.600 3.573 -20.374 1.00 90.12 94 ALA A CA 1
ATOM 705 C C . ALA A 1 94 ? 20.771 3.440 -19.089 1.00 90.12 94 ALA A C 1
ATOM 707 O O . ALA A 1 94 ? 19.666 3.976 -18.969 1.00 90.12 94 ALA A O 1
ATOM 708 N N . THR A 1 95 ? 21.297 2.723 -18.095 1.00 91.12 95 THR A N 1
ATOM 709 C CA . THR A 1 95 ? 20.648 2.621 -16.782 1.00 91.12 95 THR A CA 1
ATOM 710 C C . THR A 1 95 ? 20.675 3.980 -16.086 1.00 91.12 95 THR 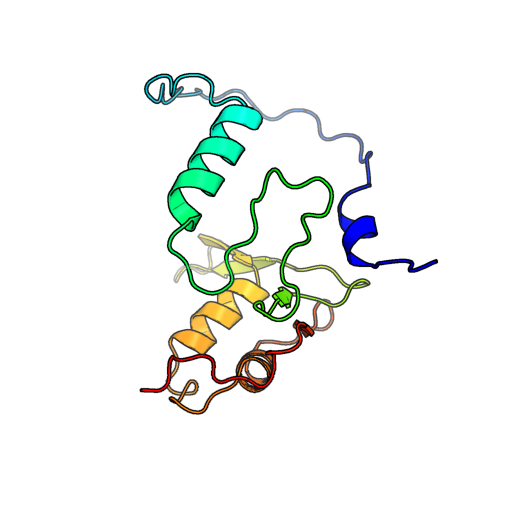A C 1
ATOM 712 O O . THR A 1 95 ? 21.731 4.463 -15.692 1.00 91.12 95 THR A O 1
ATOM 715 N N . LYS A 1 96 ? 19.496 4.581 -15.901 1.00 92.12 96 LYS A N 1
ATOM 716 C CA . LYS A 1 96 ? 19.308 5.862 -15.206 1.00 92.12 96 LYS A CA 1
ATOM 717 C C . LYS A 1 96 ? 19.087 5.681 -13.701 1.00 92.12 96 LYS A C 1
ATOM 719 O O . LYS A 1 96 ? 19.330 6.601 -12.928 1.00 92.12 96 LYS A O 1
ATOM 724 N N . GLY A 1 97 ? 18.609 4.512 -13.279 1.00 93.00 97 GLY A N 1
ATOM 725 C CA . GLY A 1 97 ? 18.409 4.201 -11.867 1.00 93.00 97 GLY A CA 1
ATOM 726 C C . GLY A 1 97 ? 17.586 2.941 -11.631 1.00 93.00 97 GLY A C 1
ATOM 727 O O . GLY A 1 97 ? 17.304 2.179 -12.556 1.00 93.00 97 GLY A O 1
ATOM 728 N N . TYR A 1 98 ? 17.180 2.752 -10.377 1.00 93.88 98 TYR A N 1
ATOM 729 C CA . TYR A 1 98 ? 16.358 1.634 -9.926 1.00 93.88 98 TYR A CA 1
ATOM 730 C C . TYR A 1 98 ? 15.124 2.161 -9.203 1.00 93.88 98 TYR A C 1
ATOM 732 O O . TYR A 1 98 ? 15.213 3.116 -8.434 1.00 93.88 98 TYR A O 1
ATOM 740 N N . ILE A 1 99 ? 13.978 1.525 -9.426 1.00 95.06 99 ILE A N 1
ATOM 741 C CA . ILE A 1 99 ? 12.732 1.840 -8.724 1.00 95.06 99 ILE A CA 1
ATOM 742 C C . ILE A 1 99 ? 12.061 0.558 -8.239 1.00 95.06 99 ILE A C 1
ATOM 744 O O . ILE A 1 99 ? 12.115 -0.471 -8.912 1.00 95.06 99 ILE A O 1
ATOM 748 N N . GLY A 1 100 ? 11.424 0.605 -7.069 1.00 95.44 100 GLY A N 1
ATOM 749 C CA . GLY A 1 100 ? 10.612 -0.505 -6.576 1.00 95.44 100 GLY A CA 1
ATOM 750 C C . GLY A 1 100 ? 9.420 -0.757 -7.489 1.00 95.44 100 GLY A C 1
ATOM 751 O O . GLY A 1 100 ? 8.693 0.177 -7.817 1.00 95.44 100 GLY A O 1
ATOM 752 N N . ILE A 1 101 ? 9.202 -2.014 -7.882 1.00 95.56 101 ILE A N 1
ATOM 753 C CA . ILE A 1 101 ? 8.105 -2.381 -8.791 1.00 95.56 101 ILE A CA 1
ATOM 754 C C .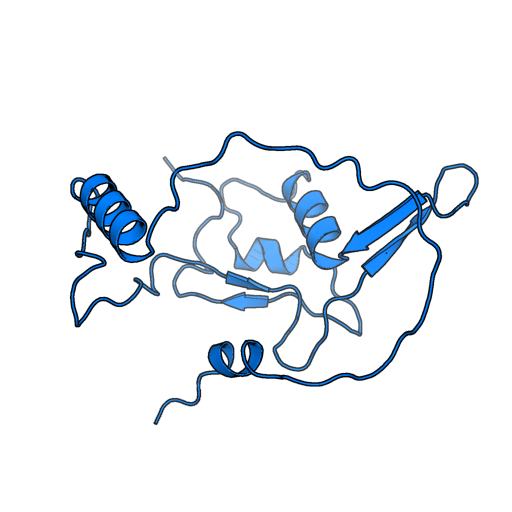 ILE A 1 101 ? 6.752 -1.992 -8.184 1.00 95.56 101 ILE A C 1
ATOM 756 O O . ILE A 1 101 ? 5.931 -1.378 -8.858 1.00 95.56 101 ILE A O 1
ATOM 760 N N . PHE A 1 102 ? 6.542 -2.295 -6.898 1.00 96.31 102 PHE A N 1
ATOM 761 C CA . PHE A 1 102 ? 5.302 -1.948 -6.199 1.00 96.31 102 PHE A CA 1
ATOM 762 C C . PHE A 1 102 ? 5.084 -0.435 -6.120 1.00 96.31 102 PHE A C 1
ATOM 764 O O . PHE A 1 102 ? 4.019 0.043 -6.490 1.00 96.31 102 PHE A O 1
ATOM 771 N N . THR A 1 103 ? 6.089 0.327 -5.679 1.00 95.69 103 THR A N 1
ATOM 772 C CA . THR A 1 103 ? 5.965 1.783 -5.524 1.00 95.69 103 THR A CA 1
ATOM 773 C C . THR A 1 103 ? 5.758 2.481 -6.865 1.00 95.69 103 THR A C 1
ATOM 775 O O . THR A 1 103 ? 4.928 3.379 -6.955 1.00 95.69 103 THR A O 1
ATOM 778 N N . ASP A 1 104 ? 6.468 2.060 -7.916 1.00 95.44 104 ASP A N 1
ATOM 779 C CA . ASP A 1 104 ? 6.258 2.589 -9.266 1.00 95.44 104 ASP A CA 1
ATOM 780 C C . ASP A 1 104 ? 4.830 2.327 -9.753 1.00 95.44 104 ASP A C 1
ATOM 782 O O . ASP A 1 104 ? 4.154 3.241 -10.223 1.00 95.44 104 ASP A O 1
ATOM 786 N N . SER A 1 105 ? 4.353 1.089 -9.593 1.00 95.31 105 SER A N 1
ATOM 787 C CA . SER A 1 105 ? 2.996 0.710 -9.975 1.00 95.31 105 SER A CA 1
ATOM 788 C C . SER A 1 105 ? 1.942 1.482 -9.180 1.00 95.31 105 SER A C 1
ATOM 790 O O . SER A 1 105 ? 1.006 2.016 -9.768 1.00 95.31 105 SER A O 1
ATOM 792 N N . LEU A 1 106 ? 2.141 1.643 -7.869 1.00 95.62 106 LEU A N 1
ATOM 793 C CA . LEU A 1 106 ? 1.258 2.417 -7.000 1.00 95.62 106 LEU A CA 1
ATOM 794 C C . LEU A 1 106 ? 1.164 3.877 -7.449 1.00 95.62 106 LEU A C 1
ATOM 796 O O . LEU A 1 106 ? 0.067 4.404 -7.611 1.00 95.62 106 LEU A O 1
ATOM 800 N N . VAL A 1 107 ? 2.300 4.528 -7.707 1.00 94.69 107 VAL A N 1
ATOM 801 C CA . VAL A 1 107 ? 2.320 5.917 -8.188 1.00 94.69 107 VAL A CA 1
ATOM 802 C C . VAL A 1 107 ? 1.639 6.033 -9.552 1.00 94.69 107 VAL A C 1
ATOM 804 O O . VAL A 1 107 ? 0.892 6.982 -9.781 1.00 94.69 107 VAL A O 1
ATOM 807 N N . ARG A 1 108 ? 1.858 5.076 -10.460 1.00 94.31 108 ARG A N 1
ATOM 808 C CA . ARG A 1 108 ? 1.194 5.052 -11.771 1.00 94.31 108 ARG A CA 1
ATOM 809 C C . ARG A 1 108 ? -0.318 4.882 -11.640 1.00 94.31 108 ARG A C 1
ATOM 811 O O . ARG A 1 108 ? -1.047 5.619 -12.296 1.00 94.31 108 ARG A O 1
ATOM 818 N N . ALA A 1 109 ? -0.781 3.975 -10.781 1.00 93.38 109 ALA A N 1
ATOM 819 C CA . ALA A 1 109 ? -2.202 3.752 -10.527 1.00 93.38 109 ALA A CA 1
ATOM 820 C C . ALA A 1 109 ? -2.871 5.006 -9.943 1.00 93.38 109 ALA A C 1
ATOM 822 O O . ALA A 1 109 ? -3.891 5.451 -10.464 1.00 93.38 109 ALA A O 1
ATOM 823 N N . LEU A 1 110 ? -2.254 5.646 -8.946 1.00 92.12 110 LEU A N 1
ATOM 824 C CA . LEU A 1 110 ? -2.786 6.865 -8.322 1.00 92.12 110 LEU A CA 1
ATOM 825 C C . LEU A 1 110 ? -2.810 8.078 -9.262 1.00 92.12 110 LEU A C 1
ATOM 827 O O . LEU A 1 110 ? -3.643 8.962 -9.102 1.00 92.12 110 LEU A O 1
ATOM 831 N N . ARG A 1 111 ? -1.890 8.144 -10.232 1.00 91.50 111 ARG A N 1
ATOM 832 C CA . ARG A 1 111 ? -1.835 9.225 -11.234 1.00 91.50 111 ARG A CA 1
ATOM 833 C C . ARG A 1 111 ? -2.697 8.954 -12.464 1.00 91.50 111 ARG A C 1
ATOM 835 O O . ARG A 1 111 ? -2.802 9.819 -13.330 1.00 91.50 111 ARG A O 1
ATOM 842 N N . SER A 1 112 ? -3.252 7.755 -12.576 1.00 86.00 112 SER A N 1
ATOM 843 C CA . SER A 1 112 ? -4.134 7.385 -13.674 1.00 86.00 112 SER A CA 1
ATOM 844 C C . SER A 1 112 ? -5.569 7.831 -13.401 1.00 86.00 112 SER A C 1
ATOM 846 O O . SER A 1 112 ? -5.959 8.060 -12.258 1.00 86.00 112 SER A O 1
ATOM 848 N N . SER A 1 113 ? -6.388 7.871 -14.447 1.00 81.19 113 SER A N 1
ATOM 849 C CA . SER A 1 113 ? -7.832 8.086 -14.328 1.00 81.19 113 SER A CA 1
ATOM 850 C C . SER A 1 113 ? -8.598 6.864 -13.796 1.00 81.19 113 SER A C 1
ATOM 852 O O . SER A 1 113 ? -9.820 6.921 -13.718 1.00 81.19 113 SER A O 1
ATOM 854 N N . TYR A 1 114 ? -7.918 5.764 -13.431 1.00 77.38 114 TYR A N 1
ATOM 855 C CA . TYR A 1 114 ? -8.571 4.567 -12.884 1.00 77.38 114 TYR A CA 1
ATOM 856 C C . TYR A 1 114 ? -9.092 4.769 -11.456 1.00 77.38 114 TYR A C 1
ATOM 858 O O . TYR A 1 114 ? -10.042 4.099 -11.065 1.00 77.38 114 TYR A O 1
ATOM 866 N N . CYS A 1 115 ? -8.493 5.676 -10.675 1.00 83.12 115 CYS A N 1
ATOM 867 C CA . CYS A 1 115 ? -8.932 5.946 -9.306 1.00 83.12 115 CYS A CA 1
ATOM 868 C C . CYS A 1 115 ? -10.072 6.977 -9.304 1.00 83.12 115 CYS A C 1
ATOM 870 O O . CYS A 1 115 ? -9.834 8.182 -9.330 1.00 83.12 115 CYS A O 1
ATOM 872 N N . THR A 1 116 ? -11.311 6.501 -9.247 1.00 86.94 116 THR A N 1
ATOM 873 C CA . THR A 1 116 ? -12.521 7.314 -9.047 1.00 86.94 116 THR A CA 1
ATOM 874 C C . THR A 1 116 ? -12.794 7.556 -7.558 1.00 86.94 116 THR A C 1
ATOM 876 O O . THR A 1 116 ? -12.189 6.920 -6.695 1.00 86.94 116 THR A O 1
ATOM 879 N N . ARG A 1 117 ? -13.754 8.435 -7.229 1.00 86.00 117 ARG A N 1
ATOM 880 C CA . ARG A 1 117 ? -14.203 8.712 -5.843 1.00 86.00 117 ARG A CA 1
ATOM 881 C C . ARG A 1 117 ? -14.705 7.466 -5.093 1.00 86.00 117 ARG A C 1
ATOM 883 O O . ARG A 1 117 ? -14.706 7.441 -3.865 1.00 86.00 117 ARG A O 1
ATOM 890 N N . GLU A 1 118 ? -15.122 6.446 -5.834 1.00 90.19 118 GLU A N 1
ATOM 891 C CA . GLU A 1 118 ? -15.666 5.181 -5.322 1.00 90.19 118 GLU A CA 1
ATOM 892 C C . GLU A 1 118 ? -14.607 4.074 -5.242 1.00 90.19 118 GLU A C 1
ATOM 894 O O . GLU A 1 118 ? -14.879 2.990 -4.736 1.00 90.19 118 GLU A O 1
ATOM 899 N N . THR A 1 119 ? -13.389 4.326 -5.733 1.00 92.81 119 THR A N 1
ATOM 900 C CA . THR A 1 119 ? -12.315 3.329 -5.726 1.00 92.81 119 THR A CA 1
ATOM 901 C C . THR A 1 119 ? -11.932 2.971 -4.296 1.00 92.81 119 THR A C 1
ATOM 903 O O . THR A 1 119 ? -11.555 3.843 -3.512 1.00 92.81 119 THR A O 1
ATOM 906 N N . THR A 1 120 ? -11.988 1.683 -3.964 1.00 94.94 120 THR A N 1
ATOM 907 C CA . THR A 1 120 ? -11.590 1.163 -2.649 1.00 94.94 120 THR A CA 1
ATOM 908 C C . THR A 1 120 ? -10.103 0.802 -2.600 1.00 94.94 120 THR A C 1
ATOM 910 O O . THR A 1 120 ? -9.431 0.722 -3.633 1.00 94.94 120 THR A O 1
ATOM 913 N N . TYR A 1 121 ? -9.556 0.524 -1.411 1.00 94.94 121 TYR A N 1
ATOM 914 C CA . TYR A 1 121 ? -8.178 0.016 -1.318 1.00 94.94 121 TYR A CA 1
ATOM 915 C C . TYR A 1 121 ? -8.011 -1.368 -1.964 1.00 94.94 121 TYR A C 1
ATOM 917 O O . TYR A 1 121 ? -6.943 -1.670 -2.500 1.00 94.94 121 TYR A O 1
ATOM 925 N N . VAL A 1 122 ? -9.052 -2.207 -1.938 1.00 95.38 122 VAL A N 1
ATOM 926 C CA . VAL A 1 122 ? -9.062 -3.493 -2.653 1.00 95.38 122 VAL A CA 1
ATOM 927 C C . VAL A 1 122 ? -8.991 -3.274 -4.162 1.00 95.38 122 VAL A C 1
ATOM 929 O O . VAL A 1 122 ? -8.195 -3.937 -4.830 1.00 95.38 122 VAL A O 1
ATOM 932 N N . ASP A 1 123 ? -9.762 -2.328 -4.696 1.00 94.56 123 ASP A N 1
ATOM 933 C CA . ASP A 1 123 ? -9.740 -2.012 -6.127 1.00 94.56 123 ASP A CA 1
ATOM 934 C C . ASP A 1 123 ? -8.402 -1.411 -6.551 1.00 94.56 123 ASP A C 1
ATOM 936 O O . ASP A 1 123 ? -7.843 -1.819 -7.568 1.00 94.56 123 ASP A O 1
ATOM 940 N N . LEU A 1 124 ? -7.815 -0.543 -5.721 1.00 94.88 124 LEU A N 1
ATOM 941 C CA . LEU A 1 124 ? -6.470 -0.024 -5.956 1.00 94.88 124 LEU A CA 1
ATOM 942 C C . LEU A 1 124 ? -5.445 -1.159 -6.087 1.00 94.88 124 LEU A C 1
ATOM 944 O O . LEU A 1 124 ? -4.666 -1.149 -7.034 1.00 94.88 124 LEU A O 1
ATOM 948 N N . VAL A 1 125 ? -5.454 -2.151 -5.185 1.00 95.12 125 VAL A N 1
ATOM 949 C CA . VAL A 1 125 ? -4.528 -3.301 -5.254 1.00 95.12 125 VAL A CA 1
ATOM 950 C C . VAL A 1 125 ? -4.732 -4.142 -6.510 1.00 95.12 125 VAL A C 1
ATOM 952 O O . VAL A 1 125 ? -3.752 -4.642 -7.063 1.00 95.12 125 VAL A O 1
ATOM 955 N N . ARG A 1 126 ? -5.972 -4.288 -6.989 1.00 92.81 126 ARG A N 1
ATOM 956 C CA . ARG A 1 126 ? -6.266 -5.007 -8.241 1.00 92.81 126 ARG A CA 1
ATOM 957 C C . ARG A 1 126 ? -5.661 -4.323 -9.466 1.00 92.81 126 ARG A C 1
ATOM 959 O O . ARG A 1 126 ? -5.326 -5.011 -10.423 1.00 92.81 126 ARG A O 1
ATOM 966 N N . CYS A 1 127 ? -5.481 -3.005 -9.416 1.00 92.19 127 CYS A N 1
ATOM 967 C CA . CYS A 1 127 ? -4.843 -2.224 -10.475 1.00 92.19 127 CYS A CA 1
ATOM 968 C C . CYS A 1 127 ? -3.304 -2.251 -10.425 1.00 92.19 127 CYS A C 1
ATOM 970 O O . CYS A 1 127 ? -2.666 -1.692 -11.317 1.00 92.19 127 CYS A O 1
ATOM 972 N N . LEU A 1 128 ? -2.692 -2.849 -9.394 1.00 94.81 128 LEU A N 1
ATOM 973 C CA . LEU A 1 128 ? -1.235 -2.888 -9.252 1.00 94.81 128 LEU A CA 1
ATOM 974 C C . LEU A 1 128 ? -0.605 -4.040 -10.036 1.00 94.81 128 LEU A C 1
ATOM 976 O O . LEU A 1 128 ? -1.149 -5.139 -10.138 1.00 94.81 128 LEU A O 1
ATOM 980 N N . ASP A 1 129 ? 0.613 -3.795 -10.511 1.00 93.19 129 ASP A N 1
ATOM 981 C CA . ASP A 1 129 ? 1.418 -4.748 -11.261 1.00 93.19 129 ASP A CA 1
ATOM 982 C C . ASP A 1 129 ? 1.741 -5.959 -10.373 1.00 93.19 129 ASP A C 1
ATOM 984 O O . ASP A 1 129 ? 2.448 -5.866 -9.360 1.00 93.19 129 ASP A O 1
ATOM 988 N N . GLN A 1 130 ? 1.247 -7.123 -10.787 1.00 93.50 130 GLN A N 1
ATOM 989 C CA . GLN A 1 130 ? 1.617 -8.412 -10.21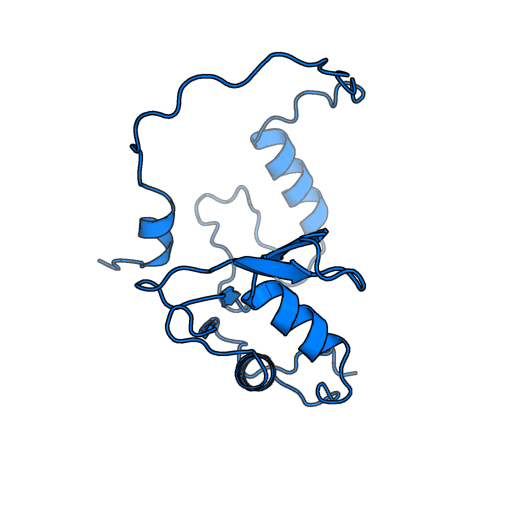7 1.00 93.50 130 GLN A CA 1
ATOM 990 C C . GLN A 1 130 ? 2.743 -9.026 -11.040 1.00 93.50 130 GLN A C 1
ATOM 992 O O . GLN A 1 130 ? 2.732 -9.004 -12.268 1.00 93.50 130 GLN A O 1
ATOM 997 N N . THR A 1 131 ? 3.727 -9.599 -10.357 1.00 91.94 131 THR A N 1
ATOM 998 C CA . THR A 1 131 ? 4.837 -10.305 -11.003 1.00 91.94 131 THR A CA 1
ATOM 999 C C . THR A 1 131 ? 4.997 -11.681 -10.377 1.00 91.94 131 THR A C 1
ATOM 1001 O O . THR A 1 131 ? 4.466 -11.947 -9.299 1.00 91.94 131 THR A O 1
ATOM 1004 N N . PHE A 1 132 ? 5.804 -12.538 -10.998 1.00 89.62 132 PHE A N 1
ATOM 1005 C CA . PHE A 1 132 ? 6.125 -13.854 -10.445 1.00 89.62 132 PHE A CA 1
ATOM 1006 C C . PHE A 1 132 ? 6.705 -13.790 -9.015 1.00 89.62 132 PHE A C 1
ATOM 1008 O O . PHE A 1 132 ? 6.449 -14.669 -8.197 1.00 89.62 132 PHE A O 1
ATOM 1015 N N . TYR A 1 133 ? 7.452 -12.731 -8.687 1.00 89.69 133 TYR A N 1
ATOM 1016 C CA . TYR A 1 133 ? 8.148 -12.602 -7.401 1.00 89.69 133 TYR A CA 1
ATOM 1017 C C . TYR A 1 133 ? 7.347 -11.871 -6.320 1.00 89.69 133 TYR A C 1
ATOM 1019 O O . TYR A 1 133 ? 7.675 -11.992 -5.140 1.00 89.69 133 TYR A O 1
ATOM 1027 N N . GLN A 1 134 ? 6.331 -11.096 -6.706 1.00 95.50 134 GLN A N 1
ATOM 1028 C CA . GLN A 1 134 ? 5.574 -10.250 -5.787 1.00 95.50 134 GLN A CA 1
ATOM 1029 C C . GLN A 1 134 ? 4.123 -10.072 -6.239 1.00 95.50 134 GLN A C 1
ATOM 1031 O O . GLN A 1 134 ? 3.842 -9.714 -7.385 1.00 95.50 134 GLN A O 1
ATOM 1036 N N . THR A 1 135 ? 3.213 -10.278 -5.294 1.00 96.94 135 THR A N 1
ATOM 1037 C CA . THR A 1 135 ? 1.779 -10.041 -5.434 1.00 96.94 135 THR A CA 1
ATOM 1038 C C . THR A 1 135 ? 1.367 -9.015 -4.383 1.00 96.94 135 THR A C 1
ATOM 1040 O O . THR A 1 135 ? 1.385 -9.358 -3.197 1.00 96.94 135 THR A O 1
ATOM 1043 N N . PRO A 1 136 ? 1.009 -7.781 -4.774 1.00 97.00 136 PRO A N 1
ATOM 1044 C CA . PRO A 1 136 ? 0.546 -6.780 -3.829 1.00 97.00 136 PRO A CA 1
ATOM 1045 C C . PRO A 1 136 ? -0.686 -7.257 -3.057 1.00 97.00 136 PRO A C 1
ATOM 1047 O O . PRO A 1 136 ? -1.545 -7.953 -3.601 1.00 97.00 136 PRO A O 1
ATOM 1050 N N . VAL A 1 137 ? -0.763 -6.901 -1.777 1.00 96.69 137 VAL A N 1
ATOM 1051 C CA . VAL A 1 137 ? -1.864 -7.289 -0.888 1.00 96.69 137 VAL A CA 1
ATOM 1052 C C . VAL A 1 137 ? -2.339 -6.110 -0.054 1.00 96.69 137 VAL A C 1
ATOM 1054 O O . VAL A 1 137 ? -1.557 -5.223 0.287 1.00 96.69 137 VAL A O 1
ATOM 1057 N N . VAL A 1 138 ? -3.621 -6.137 0.304 1.00 96.06 138 VAL A N 1
ATOM 1058 C CA . VAL A 1 138 ? -4.235 -5.203 1.248 1.00 96.06 138 VAL A CA 1
ATOM 1059 C C . VAL A 1 138 ? -4.693 -5.938 2.507 1.00 96.06 138 VAL A C 1
ATOM 1061 O O . VAL A 1 138 ? -5.270 -7.025 2.432 1.00 96.06 138 VAL A O 1
ATOM 1064 N N . ALA A 1 139 ? -4.447 -5.339 3.668 1.00 92.50 139 ALA A N 1
ATOM 1065 C CA . ALA A 1 139 ? -4.894 -5.816 4.973 1.00 92.50 139 ALA A CA 1
ATOM 1066 C C . ALA A 1 139 ? -5.470 -4.664 5.814 1.00 92.50 139 ALA A C 1
ATOM 1068 O O . ALA A 1 139 ? -5.203 -3.497 5.543 1.00 92.50 139 ALA A O 1
ATOM 1069 N N . GLY A 1 140 ? -6.248 -4.998 6.845 1.00 90.94 140 GLY A N 1
ATOM 1070 C CA . GLY A 1 140 ? -6.944 -4.037 7.711 1.00 90.94 140 GLY A CA 1
ATOM 1071 C C . GLY A 1 140 ? -8.464 -4.120 7.563 1.00 90.94 140 GLY A C 1
ATOM 1072 O O . GLY A 1 140 ? -8.970 -4.531 6.516 1.00 90.94 140 GLY A O 1
ATOM 1073 N N . LYS A 1 141 ? -9.207 -3.751 8.617 1.00 90.38 141 LYS A N 1
ATOM 1074 C CA . LYS A 1 141 ? -10.680 -3.862 8.625 1.00 90.38 141 LYS A CA 1
ATOM 1075 C C . LYS A 1 141 ? -11.361 -2.917 7.634 1.00 90.38 141 LYS A C 1
ATOM 1077 O O . LYS A 1 141 ? -12.446 -3.216 7.158 1.00 90.38 141 LYS A O 1
ATOM 1082 N N . ARG A 1 142 ? -10.709 -1.802 7.299 1.00 90.56 142 ARG A N 1
ATOM 1083 C CA . ARG A 1 142 ? -11.207 -0.785 6.359 1.00 90.56 142 ARG A CA 1
ATOM 1084 C C . ARG A 1 142 ? -10.707 -0.966 4.926 1.00 90.56 142 ARG A C 1
ATOM 1086 O O . ARG A 1 142 ? -10.781 -0.031 4.141 1.00 90.56 142 ARG A O 1
ATOM 1093 N N . ARG A 1 143 ? -10.193 -2.141 4.551 1.00 92.56 143 ARG A N 1
ATOM 1094 C CA . ARG A 1 143 ? -9.687 -2.376 3.183 1.00 92.56 143 ARG A CA 1
ATOM 1095 C C . ARG A 1 143 ? -10.740 -2.145 2.088 1.00 92.56 143 ARG A C 1
ATOM 1097 O O . ARG A 1 143 ? -10.387 -1.801 0.968 1.00 92.56 143 ARG A O 1
ATOM 1104 N N . ASP A 1 144 ? -12.012 -2.329 2.419 1.00 93.00 144 ASP A N 1
ATOM 1105 C CA . ASP A 1 144 ? -13.137 -2.141 1.500 1.00 93.00 144 ASP A CA 1
ATOM 1106 C C . ASP A 1 144 ? -13.666 -0.690 1.519 1.00 93.00 144 ASP A C 1
ATOM 1108 O O . ASP A 1 144 ? -14.598 -0.355 0.797 1.00 93.00 144 ASP A O 1
ATOM 1112 N N . ALA A 1 145 ? -13.076 0.191 2.337 1.00 92.06 145 ALA A N 1
ATOM 1113 C CA . ALA A 1 145 ? -13.412 1.609 2.345 1.00 92.06 145 ALA A CA 1
ATOM 1114 C C . ALA A 1 145 ? -12.870 2.311 1.093 1.00 92.06 145 ALA A C 1
ATOM 1116 O O . ALA A 1 145 ? -11.860 1.898 0.509 1.00 92.06 145 ALA A O 1
ATOM 1117 N N . CYS A 1 146 ? -13.532 3.405 0.718 1.00 93.06 146 CYS A N 1
ATOM 1118 C CA . CYS A 1 146 ? -13.084 4.266 -0.367 1.00 93.06 146 CYS A CA 1
ATOM 1119 C C . CYS A 1 146 ? -11.729 4.897 -0.029 1.00 93.06 146 CYS A C 1
ATOM 1121 O O . CYS A 1 146 ? -11.485 5.327 1.099 1.00 93.06 146 CYS A O 1
ATOM 1123 N N . LEU A 1 147 ? -10.852 4.939 -1.030 1.00 89.38 147 LEU A N 1
ATOM 1124 C CA . LEU A 1 147 ? -9.517 5.520 -0.942 1.00 89.38 147 LEU A CA 1
ATOM 1125 C C . LEU A 1 147 ? -9.581 7.025 -0.664 1.00 89.38 147 LEU A C 1
ATOM 1127 O O . LEU A 1 147 ? -8.767 7.559 0.089 1.00 89.38 147 LEU A O 1
ATOM 1131 N N . TRP A 1 148 ? -10.537 7.699 -1.303 1.00 87.31 148 TRP A N 1
ATOM 1132 C CA . TRP A 1 148 ? -10.741 9.133 -1.175 1.00 87.31 148 TRP A CA 1
ATOM 1133 C C . TRP A 1 148 ? -11.789 9.435 -0.117 1.00 87.31 148 TRP A C 1
ATOM 1135 O O . TRP A 1 148 ? -12.761 8.698 0.053 1.00 87.31 148 TRP A O 1
ATOM 1145 N N . TYR A 1 149 ? -11.591 10.557 0.568 1.00 80.88 149 TYR A N 1
ATOM 1146 C CA . TYR A 1 149 ? -12.585 11.087 1.483 1.00 80.88 149 TYR A CA 1
ATOM 1147 C C . TYR A 1 149 ? -13.896 11.352 0.733 1.00 80.88 149 TYR A C 1
ATOM 1149 O O . TYR A 1 149 ? -13.892 11.926 -0.358 1.00 80.88 149 TYR A O 1
ATOM 1157 N N . GLN A 1 150 ? -15.003 10.907 1.318 1.00 72.69 150 GLN A N 1
ATOM 1158 C CA . GLN A 1 150 ? -16.340 11.155 0.801 1.00 72.69 150 GLN A CA 1
ATOM 1159 C C . GLN A 1 150 ? -16.999 12.193 1.711 1.00 72.69 150 GLN A C 1
ATOM 1161 O O . GLN A 1 150 ? -17.206 11.921 2.892 1.00 72.69 150 GLN A O 1
ATOM 1166 N N . GLU A 1 151 ? -17.240 13.386 1.163 1.00 55.38 151 GLU A N 1
ATOM 1167 C CA . GLU A 1 151 ? -18.145 14.391 1.741 1.00 55.38 151 GLU A CA 1
ATOM 1168 C C . GLU A 1 151 ? -19.602 13.941 1.634 1.00 55.38 151 GLU A C 1
ATOM 1170 O O . GLU A 1 151 ? -19.967 13.387 0.560 1.00 55.38 151 GLU A O 1
#

Sequence (151 aa):
MCTNPILLALTRPDLPGISDFGARHREIRIGNTTEQATPQGMLLAGDKKLRGSPGYRSISSKNWCPDMDSHVVLAACKAYQSAKLKIVKGKDGATKGYIGIFTDSLVRALRSSYCTRETTYVDLVRCLDQTFYQTPVVAGKRRDACLWYQE

Radius of gyration: 21.13 Å; chains: 1; bounding box: 55×40×55 Å

Foldseek 3Di:
DDPDLVVVVVDDDDDDDDDDDDDDDDPPPPDDDDPPCDPVNVLVVVQVVCVPPPPDDRPPDPPDDPPLQPDKDKDFADSPFDWDWDFDADPVRDGPDIDTQQVVQLVVLVPDPQQDQQQFLVNSQVSGDDDPRGRMDMDTNRRNPRPDDDD

Organism: NCBI:txid47425

pLDDT: mean 77.2, std 22.38, range [28.31, 97.0]

Secondary structure (DSSP, 8-state):
----TTGGGG----------------------------HHHHHHHHHHHHTTSTT---TT-TT----TTS--EEESS-TTS---EEEEEPTTS-EEEEEEHHHHHHHHHHHSTT--TT-BHHHHHHTSPPBTTB--EEESTTTTSBSS---